Protein AF-W2T9W9-F1 (afdb_monomer_lite)

Secondary structure (DSSP, 8-state):
----------S-HHHHHHHHHTT-SSHHHHHHHHHHHHHHGGG---HHHHHHHHHHHHHHTT-SSHHHHHHHHHHHHHHHHH--TTHHHHHHHHHHHHHHHHT-GGGTT-TT-HHHHHHHHHHHHHHT-

pLDDT: mean 83.0, std 17.04, range [39.41, 98.69]

Organism: Necator americanus (NCBI:txid51031)

InterPro domains:
  IPR011989 Armadillo-like helical [G3DSA:1.25.10.10] (1-108)
  IPR016024 Armadillo-type fold [SSF48371] (11-108)

Radius of gyration: 15.95 Å; chains: 1; bounding box: 37×51×38 Å

Structure (mmCIF, N/CA/C/O backbone):
data_AF-W2T9W9-F1
#
_entry.id   AF-W2T9W9-F1
#
loop_
_atom_site.group_PDB
_atom_site.id
_atom_site.type_symbol
_atom_site.label_atom_id
_atom_site.label_alt_id
_atom_site.label_comp_id
_atom_site.label_asym_id
_atom_site.label_entity_id
_atom_site.label_seq_id
_atom_site.pdbx_PDB_ins_code
_atom_site.Cartn_x
_atom_site.Cartn_y
_atom_site.Cartn_z
_atom_site.occupancy
_atom_site.B_iso_or_equiv
_atom_site.auth_seq_id
_atom_site.auth_comp_id
_atom_site.auth_asym_id
_atom_site.auth_atom_id
_atom_site.pdbx_PDB_model_num
ATOM 1 N N . MET A 1 1 ? 23.278 -23.332 18.260 1.00 48.72 1 MET A N 1
ATOM 2 C CA . MET A 1 1 ? 22.475 -22.458 17.385 1.00 48.72 1 MET A CA 1
ATOM 3 C C . MET A 1 1 ? 21.066 -22.548 17.925 1.00 48.72 1 MET A C 1
ATOM 5 O O . MET A 1 1 ? 20.459 -23.598 17.784 1.00 48.72 1 MET A O 1
ATOM 9 N N . PHE A 1 2 ? 20.642 -21.559 18.710 1.00 47.41 2 PHE A N 1
ATOM 10 C CA . PHE A 1 2 ? 19.290 -21.543 19.261 1.00 47.41 2 PHE A CA 1
ATOM 11 C C . PHE A 1 2 ? 18.370 -21.129 18.118 1.00 47.41 2 PHE A C 1
ATOM 13 O O . PHE A 1 2 ? 18.474 -20.004 17.633 1.00 47.41 2 PHE A O 1
ATOM 20 N N . LEU A 1 3 ? 17.584 -22.078 17.616 1.00 54.91 3 LEU A N 1
ATOM 21 C CA . LEU A 1 3 ? 16.417 -21.745 16.821 1.00 54.91 3 LEU A CA 1
ATOM 22 C C . LEU A 1 3 ? 15.435 -21.156 17.826 1.00 54.91 3 LEU A C 1
ATOM 24 O O . LEU A 1 3 ? 15.056 -21.805 18.796 1.00 54.91 3 LEU A O 1
ATOM 28 N N . ASP A 1 4 ? 15.199 -19.863 17.677 1.00 61.97 4 ASP A N 1
ATOM 29 C CA . ASP A 1 4 ? 14.144 -19.163 18.377 1.00 61.97 4 ASP A CA 1
ATOM 30 C C . ASP A 1 4 ? 12.822 -19.774 17.898 1.00 61.97 4 ASP A C 1
ATOM 32 O O . ASP A 1 4 ? 12.340 -19.447 16.815 1.00 61.97 4 ASP A O 1
ATOM 36 N N . ASP A 1 5 ? 12.286 -20.720 18.673 1.00 61.12 5 ASP A N 1
ATOM 37 C CA . ASP A 1 5 ? 10.975 -21.350 18.469 1.00 61.12 5 A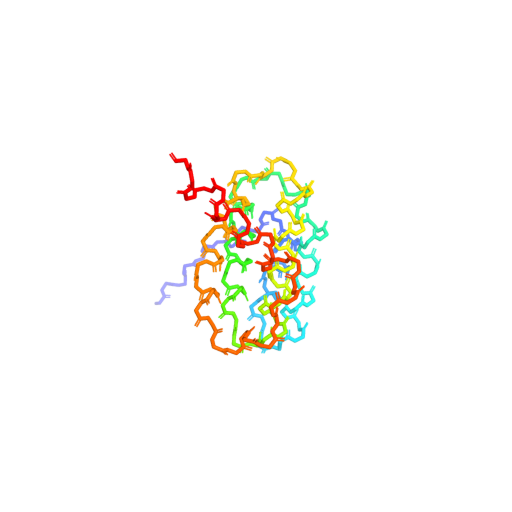SP A CA 1
ATOM 38 C C . ASP A 1 5 ? 9.837 -20.367 18.816 1.00 61.12 5 ASP A C 1
ATOM 40 O O . ASP A 1 5 ? 8.818 -20.743 19.398 1.00 61.12 5 ASP A O 1
ATOM 44 N N . SER A 1 6 ? 10.015 -19.082 18.495 1.00 67.56 6 SER A N 1
ATOM 45 C CA . SER A 1 6 ? 8.955 -18.087 18.539 1.00 67.56 6 SER A CA 1
ATOM 46 C C . SER A 1 6 ? 7.872 -18.518 17.558 1.00 67.56 6 SER A C 1
ATOM 48 O O . SER A 1 6 ? 7.997 -18.361 16.343 1.00 67.56 6 SER A O 1
ATOM 50 N N . GLU A 1 7 ? 6.820 -19.123 18.098 1.00 71.44 7 GLU A N 1
ATOM 51 C CA . GLU A 1 7 ? 5.628 -19.517 17.367 1.00 71.44 7 GLU A CA 1
ATOM 52 C C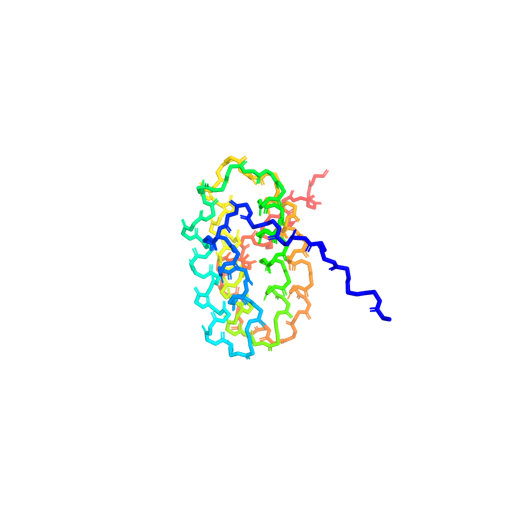 . GLU A 1 7 ? 5.095 -18.292 16.610 1.00 71.44 7 GLU A C 1
ATOM 54 O O . GLU A 1 7 ? 4.737 -17.276 17.208 1.00 71.44 7 GLU A O 1
ATOM 59 N N . ILE A 1 8 ? 5.108 -18.348 15.274 1.00 68.94 8 ILE A N 1
ATOM 60 C CA . ILE A 1 8 ? 4.587 -17.260 14.445 1.00 68.94 8 ILE A CA 1
ATOM 61 C C . ILE A 1 8 ? 3.070 -17.249 14.624 1.00 68.94 8 ILE A C 1
ATOM 63 O O . ILE A 1 8 ? 2.352 -18.045 14.018 1.00 68.94 8 ILE A O 1
ATOM 67 N N . VAL A 1 9 ? 2.579 -16.338 15.459 1.00 73.25 9 VAL A N 1
ATOM 68 C CA . VAL A 1 9 ? 1.145 -16.132 15.651 1.00 73.25 9 VAL A CA 1
ATOM 69 C C . VAL A 1 9 ? 0.610 -15.314 14.479 1.00 73.25 9 VAL A C 1
ATOM 71 O O . VAL A 1 9 ? 0.905 -14.128 14.338 1.00 73.25 9 VAL A O 1
ATOM 74 N N . ILE A 1 10 ? -0.180 -15.958 13.619 1.00 79.94 10 ILE A N 1
ATOM 75 C CA . ILE A 1 10 ? -0.879 -15.302 12.511 1.00 79.94 10 ILE A CA 1
ATOM 76 C C . ILE A 1 10 ? -2.317 -15.030 12.945 1.00 79.94 10 ILE A C 1
ATOM 78 O O . ILE A 1 10 ? -3.158 -15.924 12.939 1.00 79.94 10 ILE A O 1
ATOM 82 N N . GLU A 1 11 ? -2.601 -13.781 13.300 1.00 78.75 11 GLU A N 1
ATOM 83 C CA . GLU A 1 11 ? -3.934 -13.355 13.745 1.00 78.75 11 GLU A CA 1
ATOM 84 C C . GLU A 1 11 ? -4.974 -13.385 12.615 1.00 78.75 11 GLU A C 1
ATOM 86 O O . GLU A 1 11 ? -6.110 -13.807 12.815 1.00 78.75 11 GLU A O 1
ATOM 91 N N . SER A 1 12 ? -4.584 -12.961 11.408 1.00 90.88 12 SER A N 1
ATOM 92 C CA . SER A 1 12 ? -5.433 -12.988 10.215 1.00 90.88 12 SER A CA 1
ATOM 93 C C . SER A 1 12 ? -4.691 -13.645 9.060 1.00 90.88 12 SER A C 1
ATOM 95 O O . SER A 1 12 ? -3.831 -13.041 8.415 1.00 90.88 12 SER A O 1
ATOM 97 N N . VAL A 1 13 ? -5.038 -14.905 8.786 1.00 93.50 13 VAL A N 1
ATOM 98 C CA . VAL A 1 13 ? -4.444 -15.692 7.692 1.00 93.50 13 VAL A CA 1
ATOM 99 C C . VAL A 1 13 ? -4.669 -15.010 6.344 1.00 93.50 13 VAL A C 1
ATOM 101 O O . VAL A 1 13 ? -3.758 -14.957 5.521 1.00 93.50 13 VAL A O 1
ATOM 104 N N . MET A 1 14 ? -5.858 -14.439 6.130 1.00 95.81 14 MET A N 1
ATOM 105 C CA . MET A 1 14 ? -6.180 -13.755 4.878 1.00 95.81 14 MET A CA 1
ATOM 106 C C . MET A 1 14 ? -5.301 -12.519 4.679 1.00 95.81 14 MET A C 1
ATOM 108 O O . MET A 1 14 ? -4.691 -12.363 3.620 1.00 95.81 14 MET A O 1
ATOM 112 N N . LEU A 1 15 ? -5.175 -11.678 5.710 1.00 96.00 15 LEU A N 1
ATOM 113 C CA . LEU A 1 15 ? -4.303 -10.511 5.641 1.00 96.00 15 LEU A CA 1
ATOM 114 C C . LEU A 1 15 ? -2.847 -10.928 5.420 1.00 96.00 15 LEU A C 1
ATOM 116 O O . LEU A 1 15 ? -2.170 -10.349 4.576 1.00 96.00 15 LEU A O 1
ATOM 120 N N . HIS A 1 16 ? -2.380 -11.963 6.119 1.00 96.06 16 HIS A N 1
ATOM 121 C CA . HIS A 1 16 ? -1.025 -12.480 5.956 1.00 96.06 16 HIS A CA 1
ATOM 122 C C . HIS A 1 16 ? -0.737 -12.912 4.511 1.00 96.06 16 HIS A C 1
ATOM 124 O O . HIS A 1 16 ? 0.280 -12.513 3.949 1.00 96.06 16 HIS A O 1
ATOM 130 N N . ILE A 1 17 ? -1.640 -13.664 3.874 1.00 97.56 17 ILE A N 1
ATOM 131 C CA . ILE A 1 17 ? -1.487 -14.083 2.470 1.00 97.56 17 ILE A CA 1
ATOM 132 C C . ILE A 1 17 ? -1.417 -12.866 1.540 1.00 97.56 17 ILE A C 1
ATOM 134 O O . ILE A 1 17 ? -0.552 -12.805 0.663 1.00 97.56 17 ILE A O 1
ATOM 138 N N . ILE A 1 18 ? -2.301 -11.885 1.739 1.00 98.44 18 ILE A N 1
ATOM 139 C CA . ILE A 1 18 ? -2.338 -10.666 0.924 1.00 98.44 18 ILE A CA 1
ATOM 140 C C . ILE A 1 18 ? -1.022 -9.888 1.053 1.00 98.44 18 ILE A C 1
ATOM 142 O O . ILE A 1 18 ? -0.426 -9.525 0.037 1.00 98.44 18 ILE A O 1
ATOM 146 N N . LEU A 1 19 ? -0.551 -9.659 2.283 1.00 97.75 19 LEU A N 1
ATOM 147 C CA . LEU A 1 19 ? 0.677 -8.905 2.549 1.00 97.75 19 LEU A CA 1
ATOM 148 C C . LEU A 1 19 ? 1.921 -9.631 2.026 1.00 97.75 19 LEU A C 1
ATOM 150 O O . LEU A 1 19 ? 2.797 -8.987 1.450 1.00 97.75 19 LEU A O 1
ATOM 154 N N . THR A 1 20 ? 1.973 -10.959 2.142 1.00 97.81 20 THR A N 1
ATOM 155 C CA . THR A 1 20 ? 3.052 -11.774 1.566 1.00 97.81 20 THR A CA 1
ATOM 156 C C . THR A 1 20 ? 3.075 -11.671 0.041 1.00 97.81 20 THR A C 1
ATOM 158 O O . THR A 1 20 ? 4.128 -11.444 -0.548 1.00 97.81 20 THR A O 1
ATOM 161 N N . GLY A 1 21 ? 1.921 -11.738 -0.628 1.00 98.38 21 GLY A N 1
ATOM 162 C CA . GLY A 1 21 ? 1.871 -11.548 -2.082 1.00 98.38 21 GLY A CA 1
ATOM 163 C C . GLY A 1 21 ? 2.242 -10.122 -2.522 1.00 98.38 21 GLY A C 1
ATOM 164 O O . GLY A 1 21 ? 2.801 -9.924 -3.599 1.00 98.38 21 GLY A O 1
ATOM 165 N N . ALA A 1 22 ? 2.016 -9.114 -1.675 1.00 98.12 22 ALA A N 1
ATOM 166 C CA . ALA A 1 22 ? 2.400 -7.731 -1.959 1.00 98.12 22 ALA A CA 1
ATOM 167 C C . ALA A 1 22 ? 3.925 -7.495 -1.946 1.00 98.12 22 ALA A C 1
ATOM 169 O O . ALA A 1 22 ? 4.367 -6.427 -2.373 1.00 98.12 22 ALA A O 1
ATOM 170 N N . VAL A 1 23 ? 4.731 -8.457 -1.482 1.00 97.31 23 VAL A N 1
ATOM 171 C CA . VAL A 1 23 ? 6.207 -8.438 -1.544 1.00 97.31 23 VAL A CA 1
ATOM 172 C C . VAL A 1 23 ? 6.783 -9.498 -2.494 1.00 97.31 23 VAL A C 1
ATOM 174 O O . VAL A 1 23 ? 7.995 -9.669 -2.532 1.00 97.31 23 VAL A O 1
ATOM 177 N N . ASP A 1 24 ? 5.943 -10.184 -3.275 1.00 98.38 24 ASP A N 1
ATOM 178 C CA . ASP A 1 24 ? 6.367 -11.228 -4.218 1.00 98.38 24 ASP A CA 1
ATOM 179 C C . ASP A 1 24 ? 7.345 -10.700 -5.283 1.00 98.38 24 ASP A C 1
ATOM 181 O O . ASP A 1 24 ? 7.247 -9.549 -5.722 1.00 98.38 24 ASP A O 1
ATOM 185 N N . ASP A 1 25 ? 8.255 -11.546 -5.765 1.00 97.69 25 ASP A N 1
ATOM 186 C CA . ASP A 1 25 ? 9.225 -11.182 -6.807 1.00 97.69 25 ASP A CA 1
ATOM 187 C C . ASP A 1 25 ? 8.538 -10.755 -8.118 1.00 97.69 25 ASP A C 1
ATOM 189 O O . ASP A 1 25 ? 9.007 -9.869 -8.848 1.00 97.69 25 ASP A O 1
ATOM 193 N N . THR A 1 26 ? 7.364 -11.318 -8.399 1.00 98.12 26 THR A N 1
ATOM 194 C CA . THR A 1 26 ? 6.587 -11.060 -9.608 1.00 98.12 26 THR A CA 1
ATOM 195 C C . THR A 1 26 ? 5.720 -9.812 -9.450 1.00 98.12 26 THR A C 1
ATOM 197 O O . THR A 1 26 ? 4.749 -9.786 -8.694 1.00 98.12 26 THR A O 1
ATOM 200 N N . ALA A 1 27 ? 5.979 -8.782 -10.262 1.00 97.81 27 ALA A N 1
ATOM 201 C CA . ALA A 1 27 ? 5.229 -7.518 -10.211 1.00 97.81 27 ALA A CA 1
ATOM 202 C C . ALA A 1 27 ? 3.705 -7.686 -10.387 1.00 97.81 27 ALA A C 1
ATOM 204 O O . ALA A 1 27 ? 2.926 -6.966 -9.766 1.00 97.81 27 ALA A O 1
ATOM 205 N N . GLY A 1 28 ? 3.271 -8.646 -11.211 1.00 98.19 28 GLY A N 1
ATOM 206 C CA . GLY A 1 28 ? 1.851 -8.957 -11.394 1.00 98.19 28 GLY A CA 1
ATOM 207 C C . GLY A 1 28 ? 1.186 -9.515 -10.131 1.00 98.19 28 GLY A C 1
ATOM 208 O O . GLY A 1 28 ? 0.050 -9.149 -9.836 1.00 98.19 28 GLY A O 1
ATOM 209 N N . VAL A 1 29 ? 1.904 -10.341 -9.360 1.00 98.56 29 VAL A N 1
ATOM 210 C CA . VAL A 1 29 ? 1.422 -10.861 -8.071 1.00 98.56 29 VAL A CA 1
ATOM 211 C C . VAL A 1 29 ? 1.292 -9.711 -7.082 1.00 98.56 29 VAL A C 1
ATOM 213 O O . VAL A 1 29 ? 0.202 -9.509 -6.553 1.00 98.56 29 VAL A O 1
ATOM 216 N N . ARG A 1 30 ? 2.329 -8.867 -6.952 1.00 98.62 30 ARG A N 1
ATOM 217 C CA . ARG A 1 30 ? 2.274 -7.675 -6.089 1.00 98.62 30 ARG A CA 1
ATOM 218 C C . ARG A 1 30 ? 1.080 -6.787 -6.414 1.00 98.62 30 ARG A C 1
ATOM 220 O O . ARG A 1 30 ? 0.310 -6.444 -5.522 1.00 98.62 30 ARG A O 1
ATOM 227 N N . LYS A 1 31 ? 0.876 -6.460 -7.694 1.00 98.19 31 LYS A N 1
ATOM 228 C CA . LYS A 1 31 ? -0.274 -5.665 -8.150 1.00 98.19 31 LYS A CA 1
ATOM 229 C C . LYS A 1 31 ? -1.605 -6.298 -7.724 1.00 98.19 31 LYS A C 1
ATOM 231 O O . LYS A 1 31 ? -2.449 -5.612 -7.150 1.00 98.19 31 LYS A O 1
ATOM 236 N N . ASN A 1 32 ? -1.798 -7.586 -8.001 1.00 98.44 32 ASN A N 1
ATOM 237 C CA . ASN A 1 32 ? -3.050 -8.279 -7.695 1.00 98.44 32 ASN A CA 1
ATOM 238 C C . ASN A 1 32 ? -3.292 -8.388 -6.183 1.00 98.44 32 ASN A C 1
ATOM 240 O O . ASN A 1 32 ? -4.430 -8.249 -5.738 1.00 98.44 32 ASN A O 1
ATOM 244 N N . SER A 1 33 ? -2.237 -8.553 -5.387 1.00 98.69 33 SER A N 1
ATOM 245 C CA . SER A 1 33 ? -2.323 -8.505 -3.928 1.00 98.69 33 SER A CA 1
ATOM 246 C C . SER A 1 33 ? -2.785 -7.144 -3.417 1.00 98.69 33 SER A C 1
ATOM 248 O O . SER A 1 33 ? -3.603 -7.096 -2.507 1.00 98.69 33 SER A O 1
ATOM 250 N N . LEU A 1 34 ? -2.353 -6.035 -4.024 1.00 98.44 34 LEU A N 1
ATOM 251 C CA . LEU A 1 34 ? -2.853 -4.704 -3.653 1.00 98.44 34 LEU A CA 1
ATOM 252 C C . LEU A 1 34 ? -4.338 -4.524 -3.989 1.00 98.44 34 LEU A C 1
ATOM 254 O O . LEU A 1 34 ? -5.068 -3.912 -3.214 1.00 98.44 34 LEU A O 1
ATOM 258 N N . MET A 1 35 ? -4.808 -5.096 -5.101 1.00 98.19 35 MET A N 1
ATOM 259 C CA . MET A 1 35 ? -6.240 -5.115 -5.419 1.00 98.19 35 MET A CA 1
ATOM 260 C C . MET A 1 35 ? -7.036 -5.950 -4.409 1.00 98.19 35 MET A C 1
ATOM 262 O O . MET A 1 35 ? -8.095 -5.522 -3.957 1.00 98.19 35 MET A O 1
ATOM 266 N N . ALA A 1 36 ? -6.522 -7.121 -4.024 1.00 98.44 36 ALA A N 1
ATOM 267 C CA . ALA A 1 36 ? -7.133 -7.938 -2.979 1.00 98.44 36 ALA A CA 1
ATOM 268 C C . ALA A 1 36 ? -7.162 -7.191 -1.637 1.00 98.44 36 ALA A C 1
ATOM 270 O O . ALA A 1 36 ? -8.184 -7.204 -0.951 1.00 98.44 36 ALA A O 1
ATOM 271 N N . LEU A 1 37 ? -6.080 -6.478 -1.303 1.00 98.31 37 LEU A N 1
ATOM 272 C CA . LEU A 1 37 ? -6.014 -5.641 -0.113 1.00 98.31 37 LEU A CA 1
ATOM 273 C C . LEU A 1 37 ? -7.090 -4.558 -0.138 1.00 98.31 37 LEU A C 1
ATOM 275 O O . LEU A 1 37 ? -7.763 -4.388 0.865 1.00 98.31 37 LEU A O 1
ATOM 279 N N . GLN A 1 38 ? -7.308 -3.875 -1.267 1.00 97.94 38 GLN A N 1
ATOM 280 C CA . GLN A 1 38 ? -8.364 -2.862 -1.390 1.00 97.94 38 GLN A CA 1
ATOM 281 C C . GLN A 1 38 ? -9.745 -3.399 -0.999 1.00 97.94 38 GLN A C 1
ATOM 283 O O . GLN A 1 38 ? -10.503 -2.707 -0.324 1.00 97.94 38 GLN A O 1
ATOM 288 N N . VAL A 1 39 ? -10.071 -4.616 -1.439 1.00 97.75 39 VAL A N 1
ATOM 289 C CA . VAL A 1 39 ? -11.372 -5.243 -1.172 1.00 97.75 39 VAL A CA 1
ATOM 290 C C . VAL A 1 39 ? -11.478 -5.692 0.282 1.00 97.75 39 VAL A C 1
ATOM 292 O O . VAL A 1 39 ? -12.530 -5.523 0.883 1.00 97.75 39 VAL A O 1
ATOM 295 N N . PHE A 1 40 ? -10.400 -6.240 0.842 1.00 97.19 40 PHE A N 1
ATOM 296 C CA . PHE A 1 40 ? -10.386 -6.794 2.197 1.00 97.19 40 PHE A CA 1
ATOM 297 C C . PHE A 1 40 ? -10.220 -5.732 3.296 1.00 97.19 40 PHE A C 1
ATOM 299 O O . PHE A 1 40 ? -10.670 -5.922 4.419 1.00 97.19 40 PHE A O 1
ATOM 306 N N . PHE A 1 41 ? -9.571 -4.605 2.994 1.00 97.56 41 PHE A N 1
ATOM 307 C CA . PHE A 1 41 ? -9.200 -3.584 3.978 1.00 97.56 41 PHE A CA 1
ATOM 308 C C . PHE A 1 41 ? -10.356 -3.087 4.867 1.00 97.56 41 PHE A C 1
ATOM 310 O O . PHE A 1 41 ? -10.117 -2.905 6.062 1.00 97.56 41 PHE A O 1
ATOM 317 N N . PRO A 1 42 ? -11.586 -2.860 4.357 1.00 95.88 42 PRO A N 1
ATOM 318 C CA . PRO A 1 42 ? -12.701 -2.413 5.192 1.00 95.88 42 PRO A CA 1
ATOM 319 C C . PRO A 1 42 ? -13.078 -3.383 6.320 1.00 95.88 42 PRO A C 1
ATOM 321 O O . PRO A 1 42 ? -13.638 -2.931 7.314 1.00 95.88 42 PRO A O 1
ATOM 324 N N . ASP A 1 43 ? -12.749 -4.670 6.179 1.00 95.25 43 ASP A N 1
ATOM 325 C CA . ASP A 1 43 ? -13.073 -5.725 7.146 1.00 95.25 43 ASP A CA 1
ATOM 326 C C . ASP A 1 43 ? -11.985 -5.903 8.224 1.00 95.25 43 ASP A C 1
ATOM 328 O O . ASP A 1 43 ? -12.105 -6.753 9.106 1.00 95.25 43 ASP A O 1
ATOM 332 N N . ILE A 1 44 ? -10.898 -5.123 8.174 1.00 95.00 44 ILE A N 1
ATOM 333 C CA . ILE A 1 44 ? -9.841 -5.168 9.189 1.00 95.00 44 ILE A CA 1
ATOM 334 C C . ILE A 1 44 ? -10.290 -4.357 10.408 1.00 95.00 44 ILE A C 1
ATOM 336 O O . ILE A 1 44 ? -10.462 -3.142 10.322 1.00 95.00 44 ILE A O 1
ATOM 340 N N . GLU A 1 45 ? -10.438 -5.012 11.556 1.00 91.81 45 GLU A N 1
ATOM 341 C CA . GLU A 1 45 ? -10.850 -4.355 12.806 1.00 91.81 45 GLU A CA 1
ATOM 342 C C . GLU A 1 45 ? -9.654 -3.921 13.664 1.00 91.81 45 GLU A C 1
ATOM 344 O O . GLU A 1 45 ? -9.676 -2.854 14.280 1.00 91.81 45 GLU A O 1
ATOM 349 N N . GLU A 1 46 ? -8.594 -4.732 13.683 1.00 93.50 46 GLU A N 1
ATOM 350 C CA . GLU A 1 46 ? -7.454 -4.534 14.573 1.00 93.50 46 GLU A CA 1
ATOM 351 C C . GLU A 1 46 ? -6.533 -3.410 14.076 1.00 93.50 46 GLU A C 1
ATOM 353 O O . GLU A 1 46 ? -6.065 -3.409 12.932 1.00 93.50 46 GLU A O 1
ATOM 358 N N . SER A 1 47 ? -6.221 -2.447 14.949 1.00 92.75 47 SER A N 1
ATOM 359 C CA . SER A 1 47 ? -5.491 -1.239 14.544 1.00 92.75 47 SER A CA 1
ATOM 360 C C . SER A 1 47 ? -4.062 -1.550 14.095 1.00 92.75 47 SER A C 1
ATOM 362 O O . SER A 1 47 ? -3.558 -0.896 13.182 1.00 92.75 47 SER A O 1
ATOM 364 N N . SER A 1 48 ? -3.405 -2.544 14.700 1.00 94.00 48 SER A N 1
ATOM 365 C CA . SER A 1 48 ? -2.055 -2.966 14.295 1.00 94.00 48 SER A CA 1
ATOM 366 C C . SER A 1 48 ? -2.046 -3.534 12.868 1.00 94.00 48 SER A C 1
ATOM 368 O O . SER A 1 48 ? -1.155 -3.240 12.069 1.00 94.00 48 SER A O 1
ATOM 370 N N . GLN A 1 49 ? -3.085 -4.287 12.504 1.00 95.31 49 GLN A N 1
ATOM 371 C CA . GLN A 1 49 ? -3.264 -4.866 11.176 1.00 95.31 49 GLN A CA 1
ATOM 372 C C . GLN A 1 49 ? -3.561 -3.795 10.122 1.00 95.31 49 GLN A C 1
ATOM 374 O O . GLN A 1 49 ? -2.999 -3.838 9.023 1.00 95.31 49 GLN A O 1
ATOM 379 N N . VAL A 1 50 ? -4.376 -2.796 10.473 1.00 96.69 50 VAL A N 1
ATOM 380 C CA . VAL A 1 50 ? -4.616 -1.610 9.636 1.00 96.69 50 VAL A CA 1
ATOM 381 C C . VAL A 1 50 ? -3.308 -0.870 9.372 1.00 96.69 50 VAL A C 1
ATOM 383 O O . VAL A 1 50 ? -3.011 -0.525 8.228 1.00 96.69 50 VAL A O 1
ATOM 386 N N . GLU A 1 51 ? -2.492 -0.643 10.403 1.00 96.00 51 GLU A N 1
ATOM 387 C CA . GLU A 1 51 ? -1.194 0.020 10.249 1.00 96.00 51 GLU A CA 1
ATOM 388 C C . GLU A 1 51 ? -0.243 -0.769 9.345 1.00 96.00 51 GLU A C 1
ATOM 390 O O . GLU A 1 51 ? 0.391 -0.179 8.466 1.00 96.00 51 GLU A O 1
ATOM 395 N N . ASN A 1 52 ? -0.192 -2.094 9.490 1.00 95.88 52 ASN A N 1
ATOM 396 C CA . ASN A 1 52 ? 0.600 -2.967 8.621 1.00 95.88 52 ASN A CA 1
ATOM 397 C C . ASN A 1 52 ? 0.148 -2.879 7.157 1.00 95.88 52 ASN A C 1
ATOM 399 O O . ASN A 1 52 ? 0.978 -2.706 6.261 1.00 95.88 52 ASN A O 1
ATOM 403 N N . ALA A 1 53 ? -1.162 -2.924 6.908 1.00 97.38 53 ALA A N 1
ATOM 404 C CA . ALA A 1 53 ? -1.731 -2.781 5.571 1.00 97.38 53 ALA A CA 1
ATOM 405 C C . ALA A 1 53 ? -1.426 -1.408 4.947 1.00 97.38 53 ALA A C 1
ATOM 407 O O . ALA A 1 53 ? -1.001 -1.325 3.792 1.00 97.38 53 ALA A O 1
ATOM 408 N N . VAL A 1 54 ? -1.578 -0.324 5.714 1.00 96.94 54 VAL A N 1
ATOM 409 C CA . VAL A 1 54 ? -1.253 1.036 5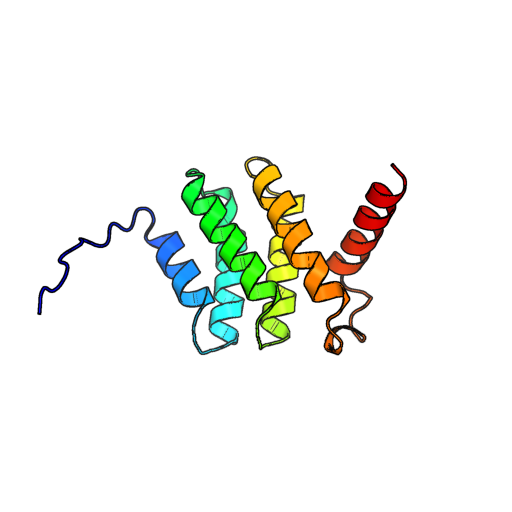.253 1.00 96.94 54 VAL A CA 1
ATOM 410 C C . VAL A 1 54 ? 0.247 1.186 4.982 1.00 96.94 54 VAL A C 1
ATOM 412 O O . VAL A 1 54 ? 0.630 1.809 3.990 1.00 96.94 54 VAL A O 1
ATOM 415 N N . ASN A 1 55 ? 1.113 0.611 5.819 1.00 96.19 55 ASN A N 1
ATOM 416 C CA . ASN A 1 55 ? 2.559 0.612 5.590 1.00 96.19 55 ASN A CA 1
ATOM 417 C C . ASN A 1 55 ? 2.938 -0.144 4.317 1.00 96.19 55 ASN A C 1
ATOM 419 O O . ASN A 1 55 ? 3.696 0.394 3.511 1.00 96.19 55 ASN A O 1
ATOM 423 N N . CYS A 1 56 ? 2.333 -1.306 4.074 1.00 97.00 56 CYS A N 1
ATOM 424 C CA . CYS A 1 56 ? 2.515 -2.042 2.827 1.00 97.00 56 CYS A CA 1
ATOM 425 C C . CYS A 1 56 ? 2.149 -1.189 1.598 1.00 97.00 56 CYS A C 1
ATOM 427 O O . CYS A 1 56 ? 2.948 -1.074 0.665 1.00 97.00 56 CYS A O 1
ATOM 429 N N . LEU A 1 57 ? 0.992 -0.514 1.616 1.00 95.81 57 LEU A N 1
ATOM 430 C CA . LEU A 1 57 ? 0.568 0.378 0.527 1.00 95.81 57 LEU A CA 1
ATOM 431 C C . LEU A 1 57 ? 1.568 1.513 0.285 1.00 95.81 57 LEU A C 1
ATOM 433 O O . LEU A 1 57 ? 1.963 1.754 -0.855 1.00 95.81 57 LEU A O 1
ATOM 437 N N . LYS A 1 58 ? 2.030 2.174 1.353 1.00 93.88 58 LYS A N 1
ATOM 438 C CA . LYS A 1 58 ? 3.033 3.248 1.262 1.00 93.88 58 LYS A CA 1
ATOM 439 C C . LYS A 1 58 ? 4.336 2.770 0.634 1.00 93.88 58 LYS A C 1
ATOM 441 O O . LYS A 1 58 ? 4.908 3.470 -0.193 1.00 93.88 58 LYS A O 1
ATOM 446 N N . GLU A 1 59 ? 4.825 1.600 1.026 1.00 93.94 59 GLU A N 1
ATOM 447 C CA . GLU A 1 59 ? 6.055 1.054 0.455 1.00 93.94 59 GLU A CA 1
ATOM 448 C C . GLU A 1 59 ? 5.879 0.681 -1.017 1.00 93.94 59 GLU A C 1
ATOM 450 O O . GLU A 1 59 ? 6.792 0.881 -1.818 1.00 93.94 59 GLU A O 1
ATOM 455 N N . ARG A 1 60 ? 4.704 0.168 -1.402 1.00 94.94 60 ARG A N 1
ATOM 456 C CA . ARG A 1 60 ? 4.407 -0.168 -2.801 1.00 94.94 60 ARG A CA 1
ATOM 457 C C . ARG A 1 60 ? 4.171 1.048 -3.691 1.00 94.94 60 ARG A C 1
ATOM 459 O O . ARG A 1 60 ? 4.405 0.962 -4.893 1.00 94.94 60 ARG A O 1
ATOM 466 N N . CYS A 1 61 ? 3.851 2.207 -3.125 1.00 92.06 61 CYS A N 1
ATOM 467 C CA . CYS A 1 61 ? 3.941 3.478 -3.845 1.00 92.06 61 CYS A CA 1
ATOM 468 C C . CYS A 1 61 ? 5.375 3.806 -4.316 1.00 92.06 61 CYS A C 1
ATOM 470 O O . CYS A 1 61 ? 5.545 4.567 -5.267 1.00 92.06 61 CYS A O 1
ATOM 472 N N . CYS A 1 62 ? 6.397 3.187 -3.716 1.00 89.94 62 CYS A N 1
ATOM 473 C CA . CYS A 1 62 ? 7.809 3.293 -4.099 1.00 89.94 62 CYS A CA 1
ATOM 474 C C . CYS A 1 62 ? 8.352 2.004 -4.753 1.00 89.94 62 CYS A C 1
ATOM 476 O O . CYS A 1 62 ? 9.561 1.778 -4.765 1.00 89.94 62 CYS A O 1
ATOM 478 N N . ASP A 1 63 ? 7.479 1.139 -5.278 1.00 93.50 63 ASP A N 1
ATOM 479 C CA . ASP A 1 63 ? 7.877 -0.114 -5.930 1.00 93.50 63 ASP A CA 1
ATOM 480 C C . ASP A 1 63 ? 8.748 0.123 -7.178 1.00 93.50 63 ASP A C 1
ATOM 482 O O . ASP A 1 63 ? 8.585 1.110 -7.902 1.00 93.50 63 ASP A O 1
ATOM 486 N N . SER A 1 64 ? 9.649 -0.814 -7.481 1.00 91.31 64 SER A N 1
ATOM 487 C CA . SER A 1 64 ? 10.487 -0.756 -8.686 1.00 91.31 64 SER A CA 1
ATOM 488 C C . SER A 1 64 ? 9.663 -0.785 -9.979 1.00 91.31 64 SER A C 1
ATOM 490 O O . SER A 1 64 ? 10.047 -0.177 -10.977 1.00 91.31 64 SER A O 1
ATOM 492 N N . SER A 1 65 ? 8.499 -1.436 -9.960 1.00 91.75 65 SER A N 1
ATOM 493 C CA . SER A 1 65 ? 7.579 -1.531 -11.088 1.00 91.75 65 SER A CA 1
ATOM 494 C C . SER A 1 65 ? 6.571 -0.385 -11.107 1.00 91.75 65 SER A C 1
ATOM 496 O O . SER A 1 65 ? 5.749 -0.235 -10.201 1.00 91.75 65 SER A O 1
ATOM 498 N N . LEU A 1 66 ? 6.546 0.370 -12.210 1.00 86.62 66 LEU A N 1
ATOM 499 C CA . LEU A 1 66 ? 5.603 1.475 -12.408 1.00 86.62 66 LEU A CA 1
ATOM 500 C C . LEU A 1 66 ? 4.134 1.039 -12.273 1.00 86.62 66 LEU A C 1
ATOM 502 O O . LEU A 1 66 ? 3.323 1.778 -11.717 1.00 86.62 66 LEU A O 1
ATOM 506 N N . MET A 1 67 ? 3.770 -0.158 -12.753 1.00 91.88 67 MET A N 1
ATOM 507 C CA . MET A 1 67 ? 2.384 -0.637 -12.635 1.00 91.88 67 MET A CA 1
ATOM 508 C C . MET A 1 67 ? 1.971 -0.914 -11.187 1.00 91.88 67 MET A C 1
ATOM 510 O O . MET A 1 67 ? 0.804 -0.731 -10.850 1.00 91.88 67 MET A O 1
ATOM 514 N N . VAL A 1 68 ? 2.914 -1.321 -10.333 1.00 95.00 68 VAL A N 1
ATOM 515 C CA . VAL A 1 68 ? 2.655 -1.548 -8.908 1.00 95.00 68 VAL A CA 1
ATOM 516 C C . VAL A 1 68 ? 2.540 -0.206 -8.191 1.00 95.00 68 VAL A C 1
ATOM 518 O O . VAL A 1 68 ? 1.586 -0.026 -7.440 1.00 95.00 68 VAL A O 1
ATOM 521 N N . ARG A 1 69 ? 3.414 0.766 -8.506 1.00 91.56 69 ARG A N 1
ATOM 522 C CA . ARG A 1 69 ? 3.313 2.141 -7.976 1.00 91.56 69 ARG A CA 1
ATOM 523 C C . ARG A 1 69 ? 1.943 2.760 -8.254 1.00 91.56 69 ARG A C 1
ATOM 525 O O . ARG A 1 69 ? 1.296 3.257 -7.336 1.00 91.56 69 ARG A O 1
ATOM 532 N N . LYS A 1 70 ? 1.474 2.685 -9.509 1.00 88.06 70 LYS A N 1
ATOM 533 C CA . LYS A 1 70 ? 0.149 3.197 -9.909 1.00 88.06 70 LYS A CA 1
ATOM 534 C C . LYS A 1 70 ? -0.979 2.498 -9.151 1.00 88.06 70 LYS A C 1
ATOM 536 O O . LYS A 1 70 ? -1.830 3.175 -8.587 1.00 88.06 70 LYS A O 1
ATOM 541 N N . GLN A 1 71 ? -0.945 1.166 -9.080 1.00 94.44 71 GLN A N 1
ATOM 542 C CA . GLN A 1 71 ? -1.965 0.403 -8.364 1.00 94.44 71 GLN A CA 1
ATOM 543 C C . GLN A 1 71 ? -1.995 0.742 -6.870 1.00 94.44 71 GLN A C 1
ATOM 545 O O . GLN A 1 71 ? -3.074 0.923 -6.318 1.00 94.44 71 GLN A O 1
ATOM 550 N N . ALA A 1 72 ? -0.838 0.843 -6.213 1.00 94.50 72 ALA A N 1
ATOM 551 C CA . ALA A 1 72 ? -0.752 1.191 -4.796 1.00 94.50 72 ALA A CA 1
ATOM 552 C C . ALA A 1 72 ?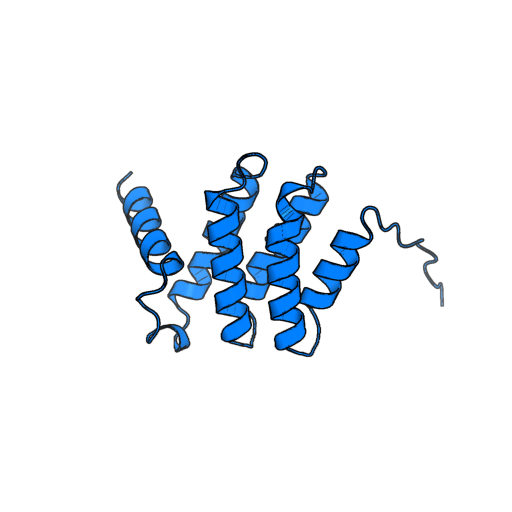 -1.360 2.572 -4.519 1.00 94.50 72 ALA A C 1
ATOM 554 O O . ALA A 1 72 ? -2.152 2.720 -3.589 1.00 94.50 72 ALA A O 1
ATOM 555 N N . ALA A 1 73 ? -1.041 3.554 -5.365 1.00 90.38 73 ALA A N 1
ATOM 556 C CA . ALA A 1 73 ? -1.585 4.902 -5.271 1.00 90.38 73 ALA A CA 1
ATOM 557 C C . ALA A 1 73 ? -3.111 4.922 -5.455 1.00 90.38 73 ALA A C 1
ATOM 559 O O . ALA A 1 73 ? -3.814 5.522 -4.647 1.00 90.38 73 ALA A O 1
ATOM 560 N N . GLU A 1 74 ? -3.633 4.219 -6.464 1.00 91.50 74 GLU A N 1
ATOM 561 C CA . GLU A 1 74 ? -5.077 4.098 -6.713 1.00 91.50 74 GLU A CA 1
ATOM 562 C C . GLU A 1 74 ? -5.816 3.428 -5.549 1.00 91.50 74 GLU A C 1
ATOM 564 O O . GLU A 1 74 ? -6.864 3.913 -5.123 1.00 91.50 7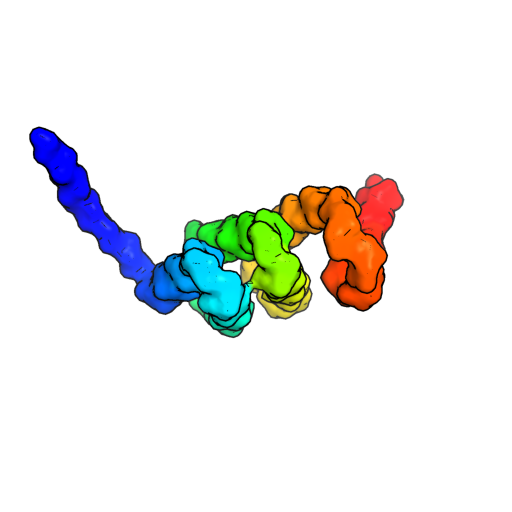4 GLU A O 1
ATOM 569 N N . VAL A 1 75 ? -5.258 2.346 -4.996 1.00 95.56 75 VAL A N 1
ATOM 570 C CA . VAL A 1 75 ? -5.828 1.657 -3.830 1.00 95.56 75 VAL A CA 1
ATOM 571 C C . VAL A 1 75 ? -5.848 2.590 -2.622 1.00 95.56 75 VAL A C 1
ATOM 573 O O . VAL A 1 75 ? -6.864 2.690 -1.936 1.00 95.56 75 VAL A O 1
ATOM 576 N N . LEU A 1 76 ? -4.747 3.298 -2.364 1.00 93.38 76 LEU A N 1
ATOM 577 C CA . LEU A 1 76 ? -4.639 4.212 -1.231 1.00 93.38 76 LEU A CA 1
ATOM 578 C C . LEU A 1 76 ? -5.603 5.403 -1.360 1.00 93.38 76 LEU A C 1
ATOM 580 O O . LEU A 1 76 ? -6.218 5.785 -0.365 1.00 93.38 76 LEU A O 1
ATOM 584 N N . ASP A 1 77 ? -5.783 5.947 -2.569 1.00 90.38 77 ASP A N 1
ATOM 585 C CA . ASP A 1 77 ? -6.790 6.980 -2.868 1.00 90.38 77 ASP A CA 1
ATOM 586 C C . ASP A 1 77 ? -8.206 6.484 -2.596 1.00 90.38 77 ASP A C 1
ATOM 588 O O . ASP A 1 77 ? -9.002 7.143 -1.918 1.00 90.38 77 ASP A O 1
ATOM 592 N N . HIS A 1 78 ? -8.511 5.297 -3.127 1.00 93.31 78 HIS A N 1
ATOM 593 C CA . HIS A 1 78 ? -9.817 4.680 -3.005 1.00 93.31 78 HIS A CA 1
ATOM 594 C C . HIS A 1 78 ? -10.159 4.472 -1.535 1.00 93.31 78 HIS A C 1
ATOM 596 O O . HIS A 1 78 ? -11.195 4.949 -1.079 1.00 93.31 78 HIS A O 1
ATOM 602 N N . LEU A 1 79 ? -9.265 3.832 -0.778 1.00 94.62 79 LEU A N 1
ATOM 603 C CA . LEU A 1 79 ? -9.473 3.570 0.642 1.00 94.62 79 LEU A CA 1
ATOM 604 C C . LEU A 1 79 ? -9.602 4.864 1.443 1.00 94.62 79 LEU A C 1
ATOM 606 O O . LEU A 1 79 ? -10.505 4.969 2.267 1.00 94.62 79 LEU A O 1
ATOM 610 N N . PHE A 1 80 ? -8.769 5.877 1.188 1.00 92.06 80 PHE A N 1
ATOM 611 C CA . PHE A 1 80 ? -8.905 7.171 1.864 1.00 92.06 80 PHE A CA 1
ATOM 612 C C . PHE A 1 80 ? -10.264 7.841 1.586 1.00 92.06 80 PHE A C 1
ATOM 614 O O . PHE A 1 80 ? -10.834 8.496 2.467 1.00 92.06 80 PHE A O 1
ATOM 621 N N . SER A 1 81 ? -10.806 7.642 0.383 1.00 89.69 81 SER A N 1
ATOM 622 C CA . SER A 1 81 ? -12.095 8.197 -0.040 1.00 89.69 81 SER A CA 1
ATOM 623 C C . SER A 1 81 ? -13.298 7.426 0.512 1.00 89.69 81 SER A C 1
ATOM 625 O O . SER A 1 81 ? -14.321 8.042 0.807 1.00 89.69 81 SER A O 1
ATOM 627 N N . THR A 1 82 ? -13.199 6.100 0.657 1.00 92.38 82 THR A N 1
ATOM 628 C CA . THR A 1 82 ? -14.347 5.223 0.958 1.00 92.38 82 THR A CA 1
ATOM 629 C C . THR A 1 82 ? -14.335 4.617 2.364 1.00 92.38 82 THR A C 1
ATOM 631 O O . THR A 1 82 ? -15.400 4.363 2.926 1.00 92.38 82 THR A O 1
ATOM 634 N N . CYS A 1 83 ? -13.166 4.412 2.975 1.00 91.94 83 CYS A N 1
ATOM 635 C CA . CYS A 1 83 ? -13.022 3.735 4.264 1.00 91.94 83 CYS A CA 1
ATOM 636 C C . CYS A 1 83 ? -12.969 4.743 5.426 1.00 91.94 83 CYS A C 1
ATOM 638 O O . CYS A 1 83 ? -11.912 5.216 5.849 1.00 91.94 83 CYS A O 1
ATOM 640 N N . MET A 1 84 ? -14.145 5.071 5.966 1.00 90.19 84 MET A N 1
ATOM 641 C CA . MET A 1 84 ? -14.285 6.019 7.079 1.00 90.19 84 MET A CA 1
ATOM 642 C C . MET A 1 84 ? -13.708 5.544 8.427 1.00 90.19 84 MET A C 1
ATOM 644 O O . MET A 1 84 ? -13.120 6.389 9.110 1.00 90.19 84 MET A O 1
ATOM 648 N N . PRO A 1 85 ? -13.818 4.259 8.832 1.00 91.25 85 PRO A N 1
ATOM 649 C CA . PRO A 1 85 ? -13.324 3.803 10.138 1.00 91.25 85 PRO A CA 1
ATOM 650 C C . PRO A 1 85 ? -11.830 4.070 10.369 1.00 91.25 85 PRO A C 1
ATOM 652 O O . PRO A 1 85 ? -11.432 4.470 11.460 1.00 91.25 85 PRO A O 1
ATOM 655 N N . HIS A 1 86 ? -11.018 3.956 9.314 1.00 92.62 86 HIS A N 1
ATOM 656 C CA . HIS A 1 86 ? -9.551 4.034 9.381 1.00 92.62 86 HIS A CA 1
ATOM 657 C C . HIS A 1 86 ? -8.986 5.305 8.743 1.00 92.62 86 HIS A C 1
ATOM 659 O O . HIS A 1 86 ? -7.813 5.377 8.362 1.00 92.62 86 HIS A O 1
ATOM 665 N N . ARG A 1 87 ? -9.827 6.341 8.606 1.00 91.25 87 ARG A N 1
ATOM 666 C CA . ARG A 1 87 ? -9.510 7.558 7.843 1.00 91.25 87 ARG A CA 1
ATOM 667 C C . ARG A 1 87 ? -8.234 8.255 8.318 1.00 91.25 87 ARG A C 1
ATOM 669 O O . ARG A 1 87 ? -7.505 8.791 7.491 1.00 91.25 87 ARG A O 1
ATOM 676 N N . LYS A 1 88 ? -7.940 8.256 9.624 1.00 91.69 88 LYS A N 1
ATOM 677 C CA . LYS A 1 88 ? -6.740 8.916 10.177 1.00 91.69 88 LYS A CA 1
ATOM 678 C C . LYS A 1 88 ? -5.451 8.204 9.760 1.00 91.69 88 LYS A C 1
ATOM 680 O O . LYS A 1 88 ? -4.499 8.856 9.331 1.00 91.69 88 LYS A O 1
ATOM 685 N N . GLN A 1 89 ? -5.428 6.877 9.861 1.00 93.81 89 GLN A N 1
ATOM 686 C CA . GLN A 1 89 ? -4.308 6.037 9.442 1.00 93.81 89 GLN A CA 1
ATOM 687 C C . GLN A 1 89 ? -4.088 6.171 7.930 1.00 93.81 89 GLN A C 1
ATOM 689 O O . GLN A 1 89 ? -2.961 6.406 7.490 1.00 93.81 89 GLN A O 1
ATOM 694 N N . LEU A 1 90 ? -5.175 6.127 7.154 1.00 93.56 90 LEU A N 1
ATOM 695 C CA . LEU A 1 90 ? -5.157 6.311 5.702 1.00 93.56 90 LEU A CA 1
ATOM 696 C C . LEU A 1 90 ? -4.666 7.701 5.297 1.00 93.56 90 LEU A C 1
ATOM 698 O O . LEU A 1 90 ? -3.796 7.796 4.441 1.00 93.56 90 LEU A O 1
ATOM 702 N N . GLN A 1 91 ? -5.132 8.771 5.946 1.00 91.62 91 GLN A N 1
ATOM 703 C CA . GLN A 1 91 ? -4.672 10.137 5.676 1.00 91.62 91 GLN A CA 1
ATOM 704 C C . GLN A 1 91 ? -3.165 10.280 5.913 1.00 91.62 91 GLN A C 1
ATOM 706 O O . GLN A 1 91 ? -2.445 10.813 5.068 1.00 91.62 91 GLN A O 1
ATOM 711 N N . LYS A 1 92 ? -2.670 9.782 7.054 1.00 90.56 92 LYS A N 1
ATOM 712 C CA . LYS A 1 92 ? -1.236 9.797 7.372 1.00 90.56 92 LYS A CA 1
ATOM 713 C C . LYS A 1 92 ? -0.440 9.017 6.327 1.00 90.56 92 LYS A C 1
ATOM 715 O O . LYS A 1 92 ? 0.615 9.479 5.884 1.00 90.56 92 LYS A O 1
ATOM 720 N N . GLY A 1 93 ? -0.935 7.845 5.934 1.00 90.44 93 GLY A N 1
ATOM 721 C CA . GLY A 1 93 ? -0.289 7.027 4.918 1.00 90.44 93 GLY A CA 1
ATOM 722 C C . GLY A 1 93 ? -0.261 7.696 3.552 1.00 90.44 93 GLY A C 1
ATOM 723 O O . GLY A 1 93 ? 0.806 7.788 2.951 1.00 90.44 93 GLY A O 1
ATOM 724 N N . TRP A 1 94 ? -1.390 8.251 3.123 1.00 89.56 94 TRP A N 1
ATOM 725 C CA . TRP A 1 94 ? -1.542 8.982 1.869 1.00 89.56 94 TRP A CA 1
ATOM 726 C C . TRP A 1 94 ? -0.581 10.173 1.795 1.00 89.56 94 TRP A C 1
ATOM 728 O O . TRP A 1 94 ? 0.209 10.254 0.859 1.00 89.56 94 TRP A O 1
ATOM 738 N N . LEU A 1 95 ? -0.527 11.024 2.827 1.00 86.50 95 LEU A N 1
ATOM 739 C CA . LEU A 1 95 ? 0.394 12.172 2.865 1.00 86.50 95 LEU A CA 1
ATOM 740 C C . LEU A 1 95 ? 1.866 11.745 2.775 1.00 86.50 95 LEU A C 1
ATOM 742 O O . LEU A 1 95 ? 2.665 12.382 2.092 1.00 86.50 95 LEU A O 1
ATOM 746 N N . THR A 1 96 ? 2.222 10.644 3.441 1.00 84.06 96 THR A N 1
ATOM 747 C CA . THR A 1 96 ? 3.596 10.120 3.426 1.00 84.06 96 THR A CA 1
ATOM 748 C C . THR A 1 96 ? 3.957 9.499 2.074 1.00 84.06 96 THR A C 1
ATOM 750 O O . THR A 1 96 ? 5.109 9.580 1.660 1.00 84.06 96 THR A O 1
ATOM 753 N N . ALA A 1 97 ? 2.995 8.878 1.388 1.00 84.69 97 ALA A N 1
ATOM 754 C CA . ALA A 1 97 ? 3.201 8.245 0.088 1.00 84.69 97 ALA A CA 1
ATOM 755 C C . ALA A 1 97 ? 3.256 9.262 -1.062 1.00 84.69 97 ALA A C 1
ATOM 757 O O . ALA A 1 97 ? 4.036 9.092 -1.993 1.00 84.69 97 ALA A O 1
ATOM 758 N N . VAL A 1 98 ? 2.470 10.339 -0.989 1.00 75.44 98 VAL A N 1
ATOM 759 C CA . VAL A 1 98 ? 2.400 11.367 -2.039 1.00 75.44 98 VAL A CA 1
ATOM 760 C C . VAL A 1 98 ? 3.726 12.123 -2.187 1.00 75.44 98 VAL A C 1
ATOM 762 O O . VAL A 1 98 ? 4.182 12.335 -3.309 1.00 75.44 98 VAL A O 1
ATOM 765 N N . LEU A 1 99 ? 4.384 12.493 -1.081 1.00 70.00 99 LEU A N 1
ATOM 766 C CA . LEU A 1 99 ? 5.586 13.341 -1.116 1.00 70.00 99 LEU A CA 1
ATOM 767 C C . LEU A 1 99 ? 6.755 12.760 -1.946 1.00 70.00 99 LEU A C 1
ATOM 769 O O . LEU A 1 99 ? 7.267 13.482 -2.804 1.00 70.00 99 LEU A O 1
ATOM 773 N N . PRO A 1 100 ? 7.181 11.492 -1.764 1.00 68.44 100 PRO A N 1
ATOM 774 C CA . PRO A 1 100 ? 8.230 10.889 -2.589 1.00 68.44 100 PRO A CA 1
ATOM 775 C C . PRO A 1 100 ? 7.851 10.804 -4.066 1.00 68.44 100 PRO A C 1
ATOM 777 O O . PRO A 1 100 ? 8.709 10.942 -4.936 1.00 68.44 100 PRO A O 1
ATOM 780 N N . MET A 1 101 ? 6.567 10.583 -4.351 1.00 68.50 101 MET A N 1
ATOM 781 C CA . MET A 1 101 ? 6.113 10.328 -5.707 1.00 68.50 101 MET A CA 1
ATOM 782 C C . MET A 1 101 ? 6.016 11.624 -6.538 1.00 68.50 101 MET A C 1
ATOM 784 O O . MET A 1 101 ? 6.250 11.578 -7.738 1.00 68.50 101 MET A O 1
ATOM 788 N N . ILE A 1 102 ? 5.780 12.801 -5.936 1.00 65.69 102 ILE A N 1
ATOM 789 C CA . ILE A 1 102 ? 5.806 14.100 -6.657 1.00 65.69 102 ILE A CA 1
ATOM 790 C C . ILE A 1 102 ? 7.151 14.340 -7.373 1.00 65.69 102 ILE A C 1
ATOM 792 O O . ILE A 1 102 ? 7.203 15.024 -8.395 1.00 65.69 102 ILE A O 1
ATOM 796 N N . ASN A 1 103 ? 8.243 13.768 -6.857 1.00 63.12 103 ASN A N 1
ATOM 797 C CA . ASN A 1 103 ? 9.581 13.895 -7.433 1.00 63.12 103 ASN A CA 1
ATOM 798 C C . ASN A 1 103 ? 9.969 12.714 -8.353 1.00 63.12 103 ASN A C 1
ATOM 800 O O . ASN A 1 103 ? 11.096 12.674 -8.859 1.00 63.12 103 ASN A O 1
ATOM 804 N N . ASP A 1 104 ? 9.068 11.748 -8.575 1.00 64.69 104 ASP A N 1
ATOM 805 C CA . ASP A 1 104 ? 9.307 10.588 -9.440 1.00 64.69 104 ASP A CA 1
ATOM 806 C C . ASP A 1 104 ? 9.334 11.030 -10.915 1.00 64.69 104 ASP A C 1
ATOM 808 O O . ASP A 1 104 ? 8.340 11.451 -11.512 1.00 64.69 104 ASP A O 1
ATOM 812 N N . ARG A 1 105 ? 10.525 10.957 -11.520 1.00 53.44 105 ARG A N 1
ATOM 813 C CA . ARG A 1 105 ? 10.786 11.444 -12.882 1.00 53.44 105 ARG A CA 1
ATOM 814 C C . ARG A 1 105 ? 10.062 10.633 -13.956 1.00 53.44 105 ARG A C 1
ATOM 816 O O . ARG A 1 105 ? 9.827 11.185 -15.028 1.00 53.44 105 ARG A O 1
ATOM 823 N N . GLU A 1 106 ? 9.705 9.380 -13.678 1.00 59.81 106 GLU A N 1
ATOM 824 C CA . GLU A 1 106 ? 8.987 8.508 -14.621 1.00 59.81 106 GLU A CA 1
ATOM 825 C C . GLU A 1 106 ? 7.474 8.759 -14.641 1.00 59.81 106 GLU A C 1
ATOM 827 O O . GLU A 1 106 ? 6.764 8.245 -15.501 1.00 59.81 106 GLU A O 1
ATOM 832 N N 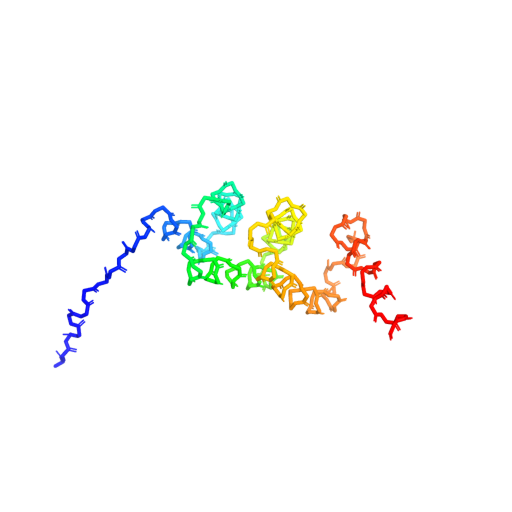. GLN A 1 107 ? 6.958 9.570 -13.717 1.00 56.72 107 GLN A N 1
ATOM 833 C CA . GLN A 1 107 ? 5.532 9.898 -13.643 1.00 56.72 107 GLN A CA 1
ATOM 834 C C . GLN A 1 107 ? 5.150 11.154 -14.429 1.00 56.72 107 GLN A C 1
ATOM 836 O O . GLN A 1 107 ? 3.975 11.526 -14.461 1.00 56.72 107 GLN A O 1
ATOM 841 N N . LYS A 1 108 ? 6.120 11.799 -15.089 1.00 53.06 108 LYS A N 1
ATOM 842 C CA . LYS A 1 108 ? 5.911 13.030 -15.866 1.00 53.06 108 LYS A CA 1
ATOM 843 C C . LYS A 1 108 ? 4.886 12.879 -16.995 1.00 53.06 108 LYS A C 1
ATOM 845 O O . LYS A 1 108 ? 4.236 13.863 -17.329 1.00 53.06 108 LYS A O 1
ATOM 850 N N . ASP A 1 109 ? 4.670 11.662 -17.486 1.00 50.97 109 ASP A N 1
ATOM 851 C CA . ASP A 1 109 ? 3.674 11.365 -18.524 1.00 50.97 109 ASP A CA 1
ATOM 852 C C . ASP A 1 109 ? 2.261 11.099 -17.968 1.00 50.97 109 ASP A C 1
ATOM 854 O O . ASP A 1 109 ? 1.341 10.811 -18.726 1.00 50.97 109 ASP A O 1
ATOM 858 N N . ASN A 1 110 ? 2.058 11.168 -16.647 1.00 51.38 110 ASN A N 1
ATOM 859 C CA . ASN A 1 110 ? 0.851 10.659 -15.985 1.00 51.38 110 ASN A CA 1
ATOM 860 C C . ASN A 1 110 ? 0.120 11.718 -15.135 1.00 51.38 110 ASN A C 1
ATOM 862 O O . ASN A 1 110 ? -0.596 11.375 -14.189 1.00 51.38 110 ASN A O 1
ATOM 866 N N . SER A 1 111 ? 0.288 12.999 -15.487 1.00 51.22 111 SER A N 1
ATOM 867 C CA . SER A 1 111 ? -0.308 14.171 -14.822 1.00 51.22 111 SER A CA 1
ATOM 868 C C . SER A 1 111 ? -1.842 14.136 -14.707 1.00 51.22 111 SER A C 1
ATOM 870 O O . SER A 1 111 ? -2.391 14.912 -13.921 1.00 51.22 111 SER A O 1
ATOM 872 N N . GLU A 1 112 ? -2.504 13.227 -15.429 1.00 50.50 112 GLU A N 1
ATOM 873 C CA . GLU A 1 112 ? -3.959 13.051 -15.506 1.00 50.50 112 GLU A CA 1
ATOM 874 C C . GLU A 1 112 ? -4.568 12.057 -14.504 1.00 50.50 112 GLU A C 1
ATOM 876 O O . GLU A 1 112 ? -5.792 12.018 -14.383 1.00 50.50 112 GLU A O 1
ATOM 881 N N . SER A 1 113 ? -3.785 11.252 -13.769 1.00 60.09 113 SER A N 1
ATOM 882 C CA . SER A 1 113 ? -4.408 10.347 -12.787 1.00 60.09 113 SER A CA 1
ATOM 883 C C . SER A 1 113 ? -5.088 11.154 -11.671 1.00 60.09 113 SER A C 1
ATOM 885 O O . SER A 1 113 ? -4.531 12.122 -11.144 1.00 60.09 113 SER A O 1
ATOM 887 N N . THR A 1 114 ? -6.316 10.767 -11.317 1.00 60.38 114 THR A N 1
ATOM 888 C CA . THR A 1 114 ? -7.138 11.423 -10.286 1.00 60.38 114 THR A CA 1
ATOM 889 C C . THR A 1 114 ? -6.406 11.539 -8.956 1.00 60.38 114 THR A C 1
ATOM 891 O O . THR A 1 114 ? -6.498 12.584 -8.321 1.00 60.38 114 THR A O 1
ATOM 894 N N . PHE A 1 115 ? -5.592 10.540 -8.602 1.00 63.28 115 PHE A N 1
ATOM 895 C CA . PHE A 1 115 ? -4.718 10.578 -7.429 1.00 63.28 115 PHE A CA 1
ATOM 896 C C . PHE A 1 115 ? -3.789 11.799 -7.432 1.00 63.28 115 PHE A C 1
ATOM 898 O O . PHE A 1 115 ? -3.646 12.472 -6.418 1.00 63.28 115 PHE A O 1
ATOM 905 N N . TRP A 1 116 ? -3.191 12.143 -8.576 1.00 61.06 116 TRP A N 1
ATOM 906 C CA . TRP A 1 116 ? -2.289 13.295 -8.701 1.00 61.06 116 TRP A CA 1
ATOM 907 C C . TRP A 1 116 ? -2.994 14.628 -8.661 1.00 61.06 116 TRP A C 1
ATOM 909 O O . TRP A 1 116 ? -2.461 15.605 -8.131 1.00 61.06 116 TRP A O 1
ATOM 919 N N . ARG A 1 117 ? -4.182 14.671 -9.257 1.00 61.97 117 ARG A N 1
ATOM 920 C CA . ARG A 1 117 ? -5.008 15.868 -9.264 1.00 61.97 117 ARG A CA 1
ATOM 921 C C . ARG A 1 117 ? -5.503 16.172 -7.850 1.00 61.97 117 ARG A C 1
ATOM 923 O O . ARG A 1 117 ? -5.241 17.263 -7.359 1.00 61.97 117 ARG A O 1
ATOM 930 N N . ASN A 1 118 ? -6.070 15.173 -7.174 1.00 62.38 118 ASN A N 1
ATOM 931 C CA . ASN A 1 118 ? -6.508 15.259 -5.779 1.00 62.38 118 ASN A CA 1
ATOM 932 C C . ASN A 1 118 ? -5.311 15.508 -4.839 1.00 62.38 118 ASN A C 1
ATOM 934 O O . ASN A 1 118 ? -5.399 16.309 -3.914 1.00 62.38 118 ASN A O 1
ATOM 938 N N . GLY A 1 119 ? -4.170 14.876 -5.136 1.00 63.47 119 GLY A N 1
ATOM 939 C CA . GLY A 1 119 ? -2.842 15.090 -4.555 1.00 63.47 119 GLY A CA 1
ATOM 940 C C . GLY A 1 119 ? -2.454 16.557 -4.431 1.00 63.47 119 GLY A C 1
ATOM 941 O O . GLY A 1 119 ? -2.220 17.074 -3.338 1.00 63.47 119 GLY A O 1
ATOM 942 N N . ARG A 1 120 ? -2.386 17.221 -5.587 1.00 60.22 120 ARG A N 1
ATOM 943 C CA . ARG A 1 120 ? -2.019 18.636 -5.698 1.00 60.22 120 ARG A CA 1
ATOM 944 C C . ARG A 1 120 ? -3.060 19.548 -5.055 1.00 60.22 120 ARG A C 1
ATOM 946 O O . ARG A 1 120 ? -2.684 20.409 -4.273 1.00 60.22 120 ARG A O 1
ATOM 953 N N . GLU A 1 121 ? -4.343 19.305 -5.300 1.00 62.88 121 GLU A N 1
ATOM 954 C CA . GLU A 1 121 ? -5.441 20.134 -4.783 1.00 62.88 121 GLU A CA 1
ATOM 955 C C . GLU A 1 121 ? -5.513 20.106 -3.242 1.00 62.88 121 GLU A C 1
ATOM 957 O O . GLU A 1 121 ? -5.695 21.139 -2.593 1.00 62.88 121 GLU A O 1
ATOM 962 N N . LEU A 1 122 ? -5.271 18.943 -2.621 1.00 63.03 122 LEU A N 1
ATOM 963 C CA . LEU A 1 122 ? -5.208 18.818 -1.162 1.00 63.03 122 LEU A CA 1
ATOM 964 C C . LEU A 1 122 ? -3.975 19.524 -0.574 1.00 63.03 122 LEU A C 1
ATOM 966 O O . LEU A 1 122 ? -4.085 20.179 0.461 1.00 63.03 122 LEU A O 1
ATOM 970 N N . LEU A 1 123 ? -2.811 19.416 -1.225 1.00 61.66 123 LEU A N 1
ATOM 971 C CA . LEU A 1 123 ? -1.592 20.117 -0.803 1.00 61.66 123 LEU A CA 1
ATOM 972 C C . LEU A 1 123 ? -1.730 21.637 -0.935 1.00 61.66 123 LEU A C 1
ATOM 974 O O . LEU A 1 123 ? -1.300 22.359 -0.040 1.00 61.66 123 LEU A O 1
ATOM 978 N N . GLU A 1 124 ? -2.367 22.123 -1.997 1.00 58.78 124 GLU A N 1
ATOM 979 C CA . GLU A 1 124 ? -2.677 23.544 -2.189 1.00 58.78 124 GLU A CA 1
ATOM 980 C C . GLU A 1 124 ? -3.644 24.053 -1.110 1.00 58.78 124 GLU A C 1
ATOM 982 O O . GLU A 1 124 ? -3.413 25.100 -0.510 1.00 58.78 124 GLU A O 1
ATOM 987 N N . THR A 1 125 ? -4.669 23.268 -0.770 1.00 58.28 125 THR A N 1
ATOM 988 C CA . THR A 1 125 ? -5.624 23.613 0.299 1.00 58.28 125 THR A CA 1
ATOM 989 C C . THR A 1 125 ? -4.966 23.644 1.686 1.00 58.28 125 THR A C 1
ATOM 991 O O . THR A 1 125 ? -5.330 24.460 2.535 1.00 58.28 125 THR A O 1
ATOM 994 N N . LEU A 1 126 ? -3.988 22.766 1.932 1.00 52.91 126 LEU A N 1
ATOM 995 C CA . LEU A 1 126 ? -3.217 22.731 3.179 1.00 52.91 126 LEU A CA 1
ATOM 996 C C . LEU A 1 126 ? -2.119 23.804 3.239 1.00 52.91 126 LEU A C 1
ATOM 998 O O . LEU A 1 126 ? -1.743 24.192 4.337 1.00 52.91 126 LEU A O 1
ATOM 1002 N N . ALA A 1 127 ? -1.611 24.288 2.102 1.00 46.84 127 ALA A N 1
ATOM 1003 C CA . ALA A 1 127 ? -0.614 25.361 2.043 1.00 46.84 127 ALA A CA 1
ATOM 1004 C C . ALA A 1 127 ? -1.220 26.773 2.184 1.00 46.84 127 ALA A C 1
ATOM 1006 O O . ALA A 1 127 ? -0.491 27.730 2.440 1.00 46.84 127 ALA A O 1
ATOM 1007 N N . CYS A 1 128 ? -2.537 26.912 2.002 1.00 43.03 128 CYS A N 1
ATOM 1008 C CA . CYS A 1 128 ? -3.274 28.172 2.147 1.00 43.03 128 CYS A CA 1
ATOM 1009 C C . CYS A 1 128 ? -3.904 28.394 3.538 1.00 43.03 128 CYS A C 1
ATOM 1011 O O . CYS A 1 128 ? -4.600 29.395 3.714 1.00 43.03 128 CYS A O 1
ATOM 1013 N N . ASN A 1 129 ? -3.663 27.507 4.509 1.00 39.41 129 ASN A N 1
ATOM 1014 C CA . ASN A 1 129 ? -4.045 27.665 5.921 1.00 39.41 129 ASN A CA 1
ATOM 1015 C C . ASN A 1 129 ? -2.804 27.657 6.818 1.00 39.41 129 ASN A C 1
ATOM 1017 O O . ASN A 1 129 ? -2.871 28.285 7.898 1.00 39.41 129 ASN A O 1
#

Foldseek 3Di:
DDPPPPPPDDPDPQLVVLLVQCPDPDLVSVLVSLVSCLVCLLVDDDVVSNLSSLVSLLVQCVDPDPSSVVSSLVSLVSCCVPRPVCVVSSVVSLVSSLVVVVPPPVCPVPCPDPSNVVSVVVVVVVVVD

Sequence (129 aa):
MFLDDSEIVIESVMLHIILTGAVDDTAGVRKNSLMALQVFFPDIEESSQVENAVNCLKERCCDSSLMVRKQAAEVLDHLFSTCMPHRKQLQKGWLTAVLPMINDREQKDNSESTFWRNGRELLETLACN